Protein AF-A0A1W9RMW3-F1 (afdb_monomer_lite)

Sequence (127 aa):
MRRLWAAAILAIFALFILIFSAKQKPTPFFDQQIRAAELMTKCIDALRQAEFDSAALIFDPNRTNLVGREYSPITTTLGDLIAKRTATNPDFAALLVRWFHELNLSPGDVIAVGSSGSFPSLTLATL

Structure (mmCIF, N/CA/C/O backbone):
data_AF-A0A1W9RMW3-F1
#
_entry.id   AF-A0A1W9RMW3-F1
#
loop_
_atom_site.group_PDB
_atom_site.id
_atom_site.type_symbol
_atom_site.label_atom_id
_atom_site.label_alt_id
_atom_site.label_comp_id
_atom_site.label_asym_id
_atom_site.label_entity_id
_atom_site.label_seq_id
_atom_site.pdbx_PDB_ins_code
_atom_site.Cartn_x
_atom_site.Cartn_y
_atom_site.Cartn_z
_atom_site.occupancy
_atom_site.B_iso_or_equiv
_atom_site.auth_seq_id
_atom_site.auth_comp_id
_atom_site.auth_asym_id
_atom_site.auth_atom_id
_atom_site.pdbx_PDB_model_num
ATOM 1 N N . MET A 1 1 ? 23.889 37.757 23.978 1.00 72.19 1 MET A N 1
ATOM 2 C CA . MET A 1 1 ? 24.105 36.296 24.099 1.00 72.19 1 MET A CA 1
ATOM 3 C C . MET A 1 1 ? 23.081 35.600 25.005 1.00 72.19 1 MET A C 1
ATOM 5 O O . MET A 1 1 ? 22.325 34.795 24.491 1.00 72.19 1 MET A O 1
ATOM 9 N N . ARG A 1 2 ? 22.944 35.942 26.299 1.00 84.44 2 ARG A N 1
ATOM 10 C CA . ARG A 1 2 ? 21.983 35.291 27.234 1.00 84.44 2 ARG A CA 1
ATOM 11 C C . ARG A 1 2 ? 20.511 35.273 26.774 1.00 84.44 2 ARG A C 1
ATOM 13 O O . ARG A 1 2 ? 19.830 34.274 26.952 1.00 84.44 2 ARG A O 1
ATOM 20 N N . ARG A 1 3 ? 20.035 36.352 26.137 1.00 88.62 3 ARG A N 1
ATOM 21 C CA . ARG A 1 3 ? 18.667 36.435 25.581 1.00 88.62 3 ARG A CA 1
ATOM 22 C C . ARG A 1 3 ? 18.440 35.503 24.380 1.00 88.62 3 ARG A C 1
ATOM 24 O O . ARG A 1 3 ? 17.344 34.986 24.228 1.00 88.62 3 ARG A O 1
ATOM 31 N N . LEU A 1 4 ? 19.478 35.259 23.572 1.00 90.25 4 LEU A N 1
ATOM 32 C CA . LEU A 1 4 ? 19.406 34.347 22.422 1.00 90.25 4 LEU A CA 1
ATOM 33 C C . LEU A 1 4 ? 19.325 32.887 22.886 1.00 90.25 4 LEU A C 1
ATOM 35 O O . LEU A 1 4 ? 18.511 32.130 22.375 1.00 90.25 4 LEU A O 1
ATOM 39 N N . TRP A 1 5 ? 20.094 32.521 23.917 1.00 94.25 5 TRP A N 1
ATOM 40 C CA . TRP A 1 5 ? 20.017 31.195 24.540 1.00 94.25 5 TRP A CA 1
ATOM 41 C C . TRP A 1 5 ? 18.656 30.925 25.185 1.00 94.25 5 TRP A C 1
ATOM 43 O O . TRP A 1 5 ? 18.091 29.854 24.992 1.00 94.25 5 TRP A O 1
ATOM 53 N N . ALA A 1 6 ? 18.093 31.908 25.894 1.00 94.06 6 ALA A N 1
ATOM 54 C CA . ALA A 1 6 ? 16.757 31.782 26.472 1.00 94.06 6 ALA A CA 1
ATOM 55 C C . ALA A 1 6 ? 15.675 31.575 25.395 1.00 94.06 6 ALA A C 1
ATOM 57 O O . ALA A 1 6 ? 14.811 30.717 25.556 1.00 94.06 6 ALA A O 1
ATOM 58 N N . ALA A 1 7 ? 15.753 32.309 24.278 1.00 94.19 7 ALA A N 1
ATOM 59 C CA . ALA A 1 7 ? 14.831 32.143 23.156 1.00 94.19 7 ALA A CA 1
ATOM 60 C C . ALA A 1 7 ? 14.969 30.765 22.484 1.00 94.19 7 ALA A C 1
ATOM 62 O O . ALA A 1 7 ? 13.960 30.130 22.189 1.00 94.19 7 ALA A O 1
ATOM 63 N N . ALA A 1 8 ? 16.198 30.274 22.292 1.00 95.88 8 ALA A N 1
ATOM 64 C CA . ALA A 1 8 ? 16.445 28.951 21.720 1.00 95.88 8 ALA A CA 1
ATOM 65 C C . ALA A 1 8 ? 15.896 27.824 22.612 1.00 95.88 8 ALA A C 1
ATOM 67 O O . ALA A 1 8 ? 15.224 26.922 22.118 1.00 95.88 8 ALA A O 1
ATOM 68 N N . ILE A 1 9 ? 16.118 27.900 23.928 1.00 96.56 9 ILE A N 1
ATOM 69 C CA . ILE A 1 9 ? 15.589 26.921 24.890 1.00 96.56 9 ILE A CA 1
ATOM 70 C C . ILE A 1 9 ? 14.058 26.939 24.889 1.00 96.56 9 ILE A C 1
ATOM 72 O O . ILE A 1 9 ? 13.439 25.880 24.856 1.00 96.56 9 ILE A O 1
ATOM 76 N N . LEU A 1 10 ? 13.444 28.126 24.869 1.00 96.56 10 LEU A N 1
ATOM 77 C CA . LEU A 1 10 ? 11.990 28.258 24.805 1.00 96.56 10 LEU A CA 1
ATOM 78 C C . LEU A 1 10 ? 11.420 27.662 23.509 1.00 96.56 10 LEU A C 1
ATOM 80 O O . LEU A 1 10 ? 10.410 26.968 23.559 1.00 96.56 10 LEU A O 1
ATOM 84 N N . ALA A 1 11 ? 12.075 27.888 22.368 1.00 95.69 11 ALA A N 1
ATOM 85 C CA . ALA A 1 11 ? 11.658 27.330 21.083 1.00 95.69 11 ALA A CA 1
ATOM 86 C C . ALA A 1 11 ? 11.768 25.798 21.055 1.00 95.69 11 ALA A C 1
ATOM 88 O O . ALA A 1 11 ? 10.837 25.127 20.615 1.00 95.69 11 ALA A O 1
ATOM 89 N N . ILE A 1 12 ? 12.863 25.236 21.577 1.00 96.44 12 ILE A N 1
ATOM 90 C CA . ILE A 1 12 ? 13.043 23.782 21.703 1.00 96.44 12 ILE A CA 1
ATOM 91 C C . ILE A 1 12 ? 11.985 23.195 22.638 1.00 96.44 12 ILE A C 1
ATOM 93 O O . ILE A 1 12 ? 11.391 22.168 22.323 1.00 96.44 12 ILE A O 1
ATOM 97 N N . PHE A 1 13 ? 11.712 23.852 23.764 1.00 95.94 13 PHE A N 1
ATOM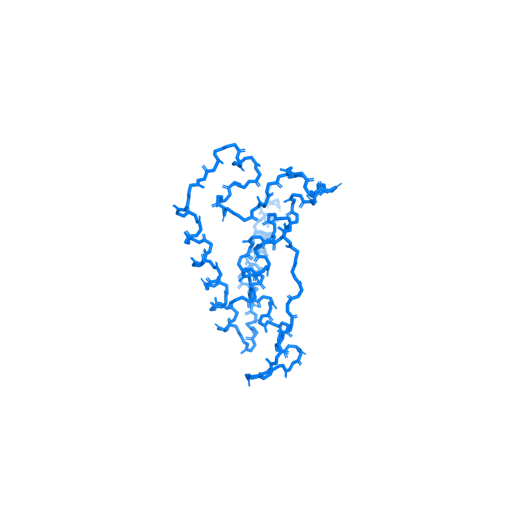 98 C CA . PHE A 1 13 ? 10.707 23.401 24.720 1.00 95.94 13 PHE A CA 1
ATOM 99 C C . PHE A 1 13 ? 9.288 23.463 24.136 1.00 95.94 13 PHE A C 1
ATOM 101 O O . PHE A 1 13 ? 8.519 22.519 24.285 1.00 95.94 13 PHE A O 1
ATOM 108 N N . ALA A 1 14 ? 8.951 24.525 23.401 1.00 94.38 14 ALA A N 1
ATOM 109 C CA . ALA A 1 14 ? 7.678 24.633 22.693 1.00 94.38 14 ALA A CA 1
ATOM 110 C C . ALA A 1 14 ? 7.532 23.553 21.609 1.00 94.38 14 ALA A C 1
ATOM 112 O O . ALA A 1 14 ? 6.483 22.917 21.514 1.00 94.38 14 ALA A O 1
ATOM 113 N N . LEU A 1 15 ? 8.592 23.299 20.833 1.00 94.44 15 LEU A N 1
ATOM 114 C CA . LEU A 1 15 ? 8.620 22.225 19.841 1.00 94.44 15 LEU A CA 1
ATOM 115 C C . LEU A 1 15 ? 8.450 20.852 20.502 1.00 94.44 15 LEU A C 1
ATOM 117 O O . LEU A 1 15 ? 7.680 20.028 20.017 1.00 94.44 15 LEU A O 1
ATOM 121 N N . PHE A 1 16 ? 9.114 20.626 21.635 1.00 94.50 16 PHE A N 1
ATOM 122 C CA . PHE A 1 16 ? 8.975 19.407 22.422 1.00 94.50 16 PHE A CA 1
ATOM 123 C C . PHE A 1 16 ? 7.522 19.203 22.868 1.00 94.50 16 PHE A C 1
ATOM 125 O O . PHE A 1 16 ? 6.940 18.154 22.604 1.00 94.50 16 PHE A O 1
ATOM 132 N N . ILE A 1 17 ? 6.887 20.218 23.460 1.00 93.88 17 ILE A N 1
ATOM 133 C CA . ILE A 1 17 ? 5.476 20.129 23.866 1.00 93.88 17 ILE A CA 1
ATOM 134 C C . ILE A 1 17 ? 4.579 19.828 22.664 1.00 93.88 17 ILE A C 1
ATOM 136 O O . ILE A 1 17 ? 3.708 18.970 22.776 1.00 93.88 17 ILE A O 1
ATOM 140 N N . LEU A 1 18 ? 4.791 20.487 21.522 1.00 89.88 18 LEU A N 1
ATOM 141 C CA . LEU A 1 18 ? 3.995 20.265 20.312 1.00 89.88 18 LEU A CA 1
ATOM 142 C C . LEU A 1 18 ? 4.103 18.824 19.802 1.00 89.88 18 LEU A C 1
ATOM 144 O O . LEU A 1 18 ? 3.080 18.206 19.515 1.00 89.88 18 LEU A O 1
ATOM 148 N N . ILE A 1 19 ? 5.318 18.277 19.730 1.00 87.25 19 ILE A N 1
ATOM 149 C CA . ILE A 1 19 ? 5.556 16.914 19.237 1.00 87.25 19 ILE A CA 1
ATOM 150 C C . ILE A 1 19 ? 4.938 15.877 20.182 1.00 87.25 19 ILE A C 1
ATOM 152 O O . ILE A 1 19 ? 4.272 14.951 19.725 1.00 87.25 19 ILE A O 1
ATOM 156 N N . PHE A 1 20 ? 5.114 16.036 21.496 1.00 85.62 20 PHE A N 1
ATOM 157 C CA . PHE A 1 20 ? 4.658 15.047 22.479 1.00 85.62 20 PHE A CA 1
ATOM 158 C C . PHE A 1 20 ? 3.187 15.205 22.896 1.00 85.62 20 PHE A C 1
ATOM 160 O O . PHE A 1 20 ? 2.596 14.259 23.413 1.00 85.62 20 PHE A O 1
ATOM 167 N N . SER A 1 21 ? 2.570 16.368 22.665 1.00 84.69 21 SER A N 1
ATOM 168 C CA . SER A 1 21 ? 1.141 16.586 22.956 1.00 84.69 21 SER A CA 1
ATOM 169 C C . SER A 1 21 ? 0.225 16.195 21.800 1.00 84.69 21 SER A C 1
ATOM 171 O O . SER A 1 21 ? -0.992 16.130 21.988 1.00 84.69 21 SER A O 1
ATOM 173 N N . ALA A 1 22 ? 0.775 15.933 20.612 1.00 77.25 22 ALA A N 1
ATOM 174 C CA . ALA A 1 22 ? 0.008 15.478 19.464 1.00 77.25 22 ALA A CA 1
ATOM 175 C C . ALA A 1 22 ? -0.591 14.087 19.741 1.00 77.25 22 ALA A C 1
ATOM 177 O O . ALA A 1 22 ? 0.064 13.057 19.599 1.00 77.25 22 ALA A O 1
ATOM 178 N N . LYS A 1 23 ? -1.864 14.050 20.146 1.00 75.94 23 LYS A N 1
ATOM 179 C CA . LYS A 1 23 ? -2.620 12.803 20.286 1.00 75.94 23 LYS A CA 1
ATOM 180 C C . LYS A 1 23 ? -3.242 12.439 18.946 1.00 75.94 23 LYS A C 1
ATOM 182 O O . LYS A 1 23 ? -4.148 13.124 18.478 1.00 75.94 23 LYS A O 1
ATOM 187 N N . GLN A 1 24 ? -2.789 11.341 18.352 1.00 75.50 24 GLN A N 1
ATOM 188 C CA . GLN A 1 24 ? -3.501 10.739 17.231 1.00 75.50 24 GLN A CA 1
ATOM 189 C C . GLN A 1 24 ? -4.735 10.016 17.768 1.00 75.50 24 GLN A C 1
ATOM 191 O O . GLN A 1 24 ? -4.637 9.202 18.687 1.00 75.50 24 GLN A O 1
ATOM 196 N N . LYS A 1 25 ? -5.909 10.343 17.224 1.00 82.19 25 LYS A N 1
ATOM 197 C CA . LYS A 1 25 ? -7.146 9.643 17.558 1.00 82.19 25 LYS A CA 1
ATOM 198 C C . LYS A 1 25 ? -7.364 8.558 16.500 1.00 82.19 25 LYS A C 1
ATOM 200 O O . LYS A 1 25 ? -7.572 8.922 15.342 1.00 82.19 25 LYS A O 1
ATOM 205 N N . PRO A 1 26 ? -7.283 7.265 16.855 1.00 86.69 26 PRO A N 1
ATOM 206 C CA . PRO A 1 26 ? -7.534 6.200 15.897 1.00 86.69 26 PRO A CA 1
ATOM 207 C C . PRO A 1 26 ? -8.967 6.294 15.368 1.00 86.69 26 PRO A C 1
ATOM 209 O O . PRO A 1 26 ? -9.878 6.775 16.053 1.00 86.69 26 PRO A O 1
ATOM 212 N N . THR A 1 27 ? -9.162 5.844 14.133 1.00 91.00 27 THR A N 1
ATOM 213 C CA . THR A 1 27 ? -10.501 5.659 13.573 1.00 91.00 27 THR A CA 1
ATOM 214 C C . THR A 1 27 ? -11.206 4.506 14.305 1.00 91.00 27 THR A C 1
ATOM 216 O O . THR A 1 27 ? -10.540 3.638 14.877 1.00 91.00 27 THR A O 1
ATOM 219 N N . PRO A 1 28 ? -12.548 4.431 14.273 1.00 93.50 28 PRO A N 1
ATOM 220 C CA . PRO A 1 28 ? -13.280 3.291 14.837 1.00 93.50 28 PRO A CA 1
ATOM 221 C C . PRO A 1 28 ? -12.905 1.932 14.218 1.00 93.50 28 PRO A C 1
ATOM 223 O O . PRO A 1 28 ? -13.150 0.892 14.817 1.00 93.50 28 PRO A O 1
ATOM 226 N N . PHE A 1 29 ? -12.310 1.944 13.025 1.00 93.69 29 PHE A N 1
ATOM 227 C CA . PHE A 1 29 ? -11.945 0.775 12.223 1.00 93.69 29 PHE A CA 1
ATOM 228 C C . PHE A 1 29 ? -10.422 0.641 12.044 1.00 93.69 29 PHE A C 1
ATOM 230 O O . PHE A 1 29 ? -9.955 -0.006 11.107 1.00 93.69 29 PHE A O 1
ATOM 237 N N . PHE A 1 30 ? -9.637 1.227 12.953 1.00 95.56 30 PHE A N 1
ATOM 238 C CA . PHE A 1 30 ? -8.174 1.264 12.887 1.00 95.56 30 PHE A CA 1
ATOM 239 C C . PHE A 1 30 ? -7.545 -0.124 12.697 1.00 95.56 30 PHE A C 1
ATOM 241 O O . PHE A 1 30 ? -6.744 -0.317 11.787 1.00 95.56 30 PHE A O 1
ATOM 248 N N . ASP A 1 31 ? -7.975 -1.126 13.466 1.00 96.44 31 ASP A N 1
ATOM 249 C CA . ASP A 1 31 ? -7.429 -2.486 13.359 1.00 96.44 31 ASP A CA 1
ATOM 250 C C . ASP A 1 31 ? -7.698 -3.128 11.989 1.00 96.44 31 ASP A C 1
ATOM 252 O O . ASP A 1 31 ? -6.931 -3.963 11.514 1.00 96.44 31 ASP A O 1
ATOM 256 N N . GLN A 1 32 ? -8.806 -2.775 11.331 1.00 96.75 32 GLN A N 1
ATOM 257 C CA . GLN A 1 32 ? -9.083 -3.240 9.969 1.00 96.75 32 GLN A CA 1
ATOM 258 C C . GLN A 1 32 ? -8.174 -2.542 8.954 1.00 96.75 32 GLN A C 1
ATOM 260 O O . GLN A 1 32 ? -7.670 -3.202 8.052 1.00 96.75 32 GLN A O 1
ATOM 265 N N . GLN A 1 33 ? -7.907 -1.247 9.137 1.00 97.50 33 GLN A N 1
ATOM 266 C CA . GLN A 1 33 ? -6.979 -0.496 8.289 1.00 97.50 33 GLN A CA 1
ATOM 267 C C . GLN A 1 33 ? -5.562 -1.058 8.369 1.00 97.50 33 GLN A C 1
ATOM 269 O O . GLN A 1 33 ? -4.953 -1.312 7.333 1.00 97.50 33 GLN A O 1
ATOM 274 N N . ILE A 1 34 ? -5.068 -1.308 9.585 1.00 97.81 34 ILE A N 1
ATOM 275 C CA . ILE A 1 34 ? -3.745 -1.904 9.794 1.00 97.81 34 ILE A CA 1
ATOM 276 C C . ILE A 1 34 ? -3.670 -3.280 9.133 1.00 97.81 34 ILE A C 1
ATOM 278 O O . ILE A 1 34 ? -2.759 -3.525 8.351 1.00 97.81 34 ILE A O 1
ATOM 282 N N . ARG A 1 35 ? -4.665 -4.149 9.351 1.00 97.94 35 ARG A N 1
ATOM 283 C CA . ARG A 1 35 ? -4.689 -5.479 8.722 1.00 97.94 35 ARG A CA 1
ATOM 284 C C . ARG A 1 35 ? -4.707 -5.420 7.194 1.00 97.94 35 ARG A C 1
ATOM 286 O O . ARG A 1 35 ? -4.026 -6.224 6.563 1.00 97.94 35 ARG A O 1
ATOM 293 N N . ALA A 1 36 ? -5.449 -4.486 6.602 1.00 98.12 36 ALA A N 1
ATOM 294 C CA . ALA A 1 36 ? -5.489 -4.309 5.151 1.00 98.12 36 ALA A CA 1
ATOM 295 C C . ALA A 1 36 ? -4.130 -3.844 4.597 1.00 98.12 36 ALA A C 1
ATOM 297 O O . ALA A 1 36 ? -3.616 -4.426 3.643 1.00 98.12 36 ALA A O 1
ATOM 298 N N . ALA A 1 37 ? -3.497 -2.855 5.236 1.00 98.38 37 ALA A N 1
ATOM 299 C CA . ALA A 1 37 ? -2.161 -2.397 4.853 1.00 98.38 37 ALA A CA 1
ATOM 300 C C . ALA A 1 37 ? -1.098 -3.497 5.031 1.00 98.38 37 ALA A C 1
ATOM 302 O O . ALA A 1 37 ? -0.245 -3.693 4.164 1.00 98.38 37 ALA A O 1
ATOM 303 N N . GLU A 1 38 ? -1.158 -4.270 6.115 1.00 98.38 38 GLU A N 1
ATOM 304 C CA . GLU A 1 38 ? -0.273 -5.418 6.336 1.00 98.38 38 GLU A CA 1
ATOM 305 C C . GLU A 1 38 ? -0.470 -6.511 5.280 1.00 98.38 38 GLU A C 1
ATOM 307 O O . GLU A 1 38 ? 0.507 -7.108 4.826 1.00 98.38 38 GLU A O 1
ATOM 312 N N . LEU A 1 39 ? -1.712 -6.780 4.866 1.00 98.50 39 LEU A N 1
ATOM 313 C CA . LEU A 1 39 ? -2.005 -7.751 3.813 1.00 98.50 39 LEU A CA 1
ATOM 314 C C . LEU A 1 39 ? -1.412 -7.309 2.472 1.00 98.50 39 LEU A C 1
ATOM 316 O O . LEU A 1 39 ? -0.701 -8.086 1.832 1.00 98.50 39 LEU A O 1
ATOM 320 N N . MET A 1 40 ? -1.629 -6.052 2.080 1.00 98.19 40 MET A N 1
ATOM 321 C CA . MET A 1 40 ? -1.034 -5.499 0.864 1.00 98.19 40 MET A CA 1
ATOM 322 C C . MET A 1 40 ? 0.499 -5.507 0.941 1.00 98.19 40 MET A C 1
ATOM 324 O O . MET A 1 40 ? 1.153 -5.873 -0.033 1.00 98.19 40 MET A O 1
ATOM 328 N N . THR A 1 41 ? 1.082 -5.195 2.103 1.00 98.12 41 THR A N 1
ATOM 329 C CA . THR A 1 41 ? 2.535 -5.280 2.334 1.00 98.12 41 THR A CA 1
ATOM 330 C C . THR A 1 41 ? 3.054 -6.692 2.086 1.00 98.12 41 THR A C 1
ATOM 332 O O . THR A 1 41 ? 4.007 -6.864 1.332 1.00 98.12 41 THR A O 1
ATOM 335 N N . LYS A 1 42 ? 2.392 -7.718 2.636 1.00 97.75 42 LYS A N 1
ATOM 336 C CA . LYS A 1 42 ? 2.758 -9.127 2.410 1.00 97.75 42 LYS A CA 1
ATOM 337 C C . LYS A 1 42 ? 2.681 -9.511 0.933 1.00 97.75 42 LYS A C 1
ATOM 339 O O . LYS A 1 42 ? 3.547 -10.233 0.446 1.00 97.75 42 LYS A O 1
ATOM 344 N N . CYS A 1 43 ? 1.670 -9.023 0.217 1.00 97.12 43 CYS A N 1
ATOM 345 C CA . CYS A 1 43 ? 1.543 -9.258 -1.219 1.00 97.12 43 CYS A CA 1
ATOM 346 C C . CYS A 1 43 ? 2.686 -8.594 -1.998 1.00 97.12 43 CYS A C 1
ATOM 348 O O . CYS A 1 43 ? 3.284 -9.227 -2.866 1.00 97.12 43 CYS A O 1
ATOM 350 N N . ILE A 1 44 ? 3.038 -7.351 -1.658 1.00 96.56 44 ILE A N 1
ATOM 351 C CA . ILE A 1 44 ? 4.191 -6.656 -2.242 1.00 96.56 44 ILE 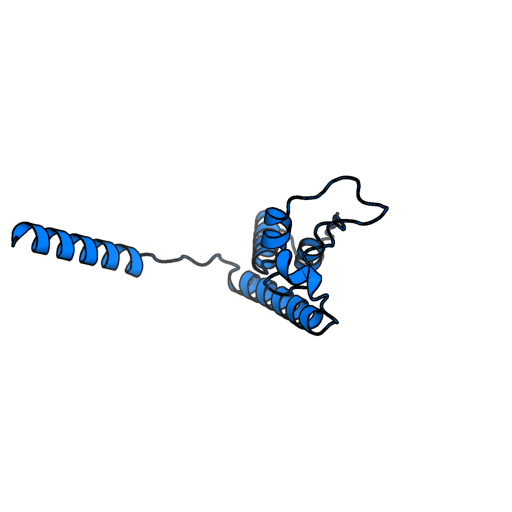A CA 1
ATOM 352 C C . ILE A 1 44 ? 5.473 -7.436 -1.952 1.00 96.56 44 ILE A C 1
ATOM 354 O O . ILE A 1 44 ? 6.236 -7.696 -2.875 1.00 96.56 44 ILE A O 1
ATOM 358 N N . ASP A 1 45 ? 5.698 -7.867 -0.711 1.00 96.06 45 ASP A N 1
ATOM 359 C CA . ASP A 1 45 ? 6.884 -8.636 -0.323 1.00 96.06 45 ASP A CA 1
ATOM 360 C C . ASP A 1 45 ? 7.001 -9.966 -1.073 1.00 96.06 45 ASP A C 1
ATOM 362 O O . ASP A 1 45 ? 8.108 -10.369 -1.429 1.00 96.06 45 ASP A O 1
ATOM 366 N N . ALA A 1 46 ? 5.882 -10.626 -1.376 1.00 95.38 46 ALA A N 1
ATOM 367 C CA . ALA A 1 46 ? 5.878 -11.799 -2.244 1.00 95.38 46 ALA A CA 1
ATOM 368 C C . ALA A 1 46 ? 6.315 -11.445 -3.677 1.00 95.38 46 ALA A C 1
ATOM 370 O O . ALA A 1 46 ? 7.127 -12.155 -4.268 1.00 95.38 46 ALA A O 1
ATOM 371 N N . LEU A 1 47 ? 5.852 -10.314 -4.221 1.00 93.06 47 LEU A N 1
ATOM 372 C CA . LEU A 1 47 ? 6.265 -9.831 -5.544 1.00 93.06 47 LEU A CA 1
ATOM 373 C C . LEU A 1 47 ? 7.740 -9.418 -5.589 1.00 93.06 47 LEU A C 1
ATOM 375 O O . LEU A 1 47 ? 8.378 -9.570 -6.630 1.00 93.06 47 LEU A O 1
ATOM 379 N N . ARG A 1 48 ? 8.315 -8.945 -4.477 1.00 91.25 48 ARG A N 1
ATOM 380 C CA . ARG A 1 48 ? 9.750 -8.616 -4.386 1.00 91.25 48 ARG A CA 1
ATOM 381 C C . ARG A 1 48 ? 10.665 -9.823 -4.586 1.00 91.25 48 ARG A C 1
ATOM 383 O O . ARG A 1 48 ? 11.835 -9.639 -4.905 1.00 91.25 48 ARG A O 1
ATOM 390 N N . GLN A 1 49 ? 10.160 -11.035 -4.358 1.00 90.31 49 GLN A N 1
ATOM 391 C CA . GLN A 1 49 ? 10.929 -12.270 -4.535 1.00 90.31 49 GLN A CA 1
ATOM 392 C C . GLN A 1 49 ? 11.052 -12.677 -6.009 1.00 90.31 49 GLN A C 1
ATOM 394 O O . GLN A 1 49 ? 11.894 -13.510 -6.338 1.00 90.31 49 GLN A O 1
ATOM 399 N N . ALA A 1 50 ? 10.226 -12.104 -6.890 1.00 89.56 50 ALA A N 1
ATOM 400 C CA . ALA A 1 50 ? 10.343 -12.300 -8.328 1.00 89.56 50 ALA A CA 1
ATOM 401 C C . ALA A 1 50 ? 11.591 -11.599 -8.889 1.00 89.56 50 ALA A C 1
ATOM 403 O O . ALA A 1 50 ? 12.157 -10.697 -8.267 1.00 89.56 50 ALA A O 1
ATOM 404 N N . GLU A 1 51 ? 12.007 -12.004 -10.090 1.00 88.19 51 GLU A N 1
ATOM 405 C CA . GLU A 1 51 ? 13.128 -11.373 -10.787 1.00 88.19 51 GLU A CA 1
ATOM 406 C C . GLU A 1 51 ? 12.899 -9.860 -10.926 1.00 88.19 51 GLU A C 1
ATOM 408 O O . GLU A 1 51 ? 11.860 -9.411 -11.414 1.00 88.19 51 GLU A O 1
ATOM 413 N N . PHE A 1 52 ? 13.878 -9.077 -10.471 1.00 88.94 52 PHE A N 1
ATOM 414 C CA . PHE A 1 52 ? 13.842 -7.622 -10.521 1.00 88.94 52 PHE A CA 1
ATOM 415 C C . PHE A 1 52 ? 14.782 -7.125 -11.616 1.00 88.94 52 PHE A C 1
ATOM 417 O O . PHE A 1 52 ? 15.991 -7.363 -11.565 1.00 88.94 52 PHE A O 1
ATOM 424 N N . ASP A 1 53 ? 14.234 -6.391 -12.581 1.00 86.75 53 ASP A N 1
ATOM 425 C CA . ASP A 1 53 ? 15.027 -5.720 -13.605 1.00 86.75 53 ASP A CA 1
ATOM 426 C C . ASP A 1 53 ? 15.858 -4.603 -12.959 1.00 86.75 53 ASP A C 1
ATOM 428 O O . ASP A 1 53 ? 15.325 -3.604 -12.476 1.00 86.75 53 ASP A O 1
ATOM 432 N N . SER A 1 54 ? 17.182 -4.755 -12.947 1.00 86.25 54 SER A N 1
ATOM 433 C CA . SER A 1 54 ? 18.082 -3.773 -12.339 1.00 86.25 54 SER A CA 1
ATOM 434 C C . SER A 1 54 ? 17.992 -2.396 -13.004 1.00 86.25 54 SER A C 1
ATOM 436 O O . SER A 1 54 ? 18.195 -1.387 -12.323 1.00 86.25 54 SER A O 1
ATOM 438 N N . ALA A 1 55 ? 17.607 -2.323 -14.284 1.00 85.50 55 ALA A N 1
ATOM 439 C CA . ALA A 1 55 ? 17.352 -1.061 -14.974 1.00 85.50 55 ALA A CA 1
ATOM 440 C C . ALA A 1 55 ? 16.113 -0.337 -14.418 1.00 85.50 55 ALA A C 1
ATOM 442 O O . ALA A 1 55 ? 16.037 0.892 -14.467 1.00 85.50 55 ALA A O 1
ATOM 443 N N . ALA A 1 56 ? 15.171 -1.072 -13.817 1.00 85.25 56 ALA A N 1
ATOM 444 C CA . ALA A 1 56 ? 13.976 -0.506 -13.206 1.00 85.25 56 ALA A CA 1
ATOM 445 C C . ALA A 1 56 ? 14.251 0.204 -11.871 1.00 85.25 56 ALA A C 1
ATOM 447 O O . ALA A 1 56 ? 13.386 0.938 -11.401 1.00 85.25 56 ALA A O 1
ATOM 448 N N . LEU A 1 57 ? 15.440 0.065 -11.270 1.00 88.38 57 LEU A N 1
ATOM 449 C CA . LEU A 1 57 ? 15.770 0.669 -9.970 1.00 88.38 57 LEU A CA 1
ATOM 450 C C . LEU A 1 57 ? 15.643 2.203 -9.966 1.00 88.38 57 LEU A C 1
ATOM 452 O O . LEU A 1 57 ? 15.303 2.795 -8.943 1.00 88.38 57 LEU A O 1
ATOM 456 N N . ILE A 1 58 ? 15.878 2.844 -11.116 1.00 88.06 58 ILE A N 1
ATOM 457 C CA . ILE A 1 58 ? 15.720 4.297 -11.287 1.00 88.06 58 ILE A CA 1
ATOM 458 C C . ILE A 1 58 ? 14.258 4.710 -11.104 1.00 88.06 58 ILE A C 1
ATOM 460 O O . ILE A 1 58 ? 14.000 5.807 -10.611 1.00 88.06 58 ILE A O 1
ATOM 464 N N . PHE A 1 59 ? 13.311 3.837 -11.457 1.00 87.00 59 PHE A N 1
ATOM 465 C CA . PHE A 1 59 ? 11.867 4.073 -11.421 1.00 87.00 59 PHE A CA 1
ATOM 466 C C . PHE A 1 59 ? 11.217 3.481 -10.165 1.00 87.00 59 PHE A C 1
ATOM 468 O O . PHE A 1 59 ? 10.357 4.130 -9.574 1.00 87.00 59 PHE A O 1
ATOM 475 N N . ASP A 1 60 ? 11.696 2.338 -9.685 1.00 91.25 60 ASP A N 1
ATOM 476 C CA . ASP A 1 60 ? 11.220 1.624 -8.500 1.00 91.25 60 ASP A CA 1
ATOM 477 C C . ASP A 1 60 ? 12.355 1.406 -7.479 1.00 91.25 60 ASP A C 1
ATOM 479 O O . ASP A 1 60 ? 12.882 0.297 -7.338 1.00 91.25 60 ASP A O 1
ATOM 483 N N . PRO A 1 61 ? 12.757 2.453 -6.737 1.00 91.25 61 PRO A N 1
ATOM 484 C CA . PRO A 1 61 ? 13.834 2.340 -5.753 1.00 91.25 61 PRO A CA 1
ATOM 485 C C . PRO A 1 61 ? 13.489 1.384 -4.600 1.00 91.25 61 PRO A C 1
ATOM 487 O O . PRO A 1 61 ? 14.384 0.825 -3.970 1.00 91.25 61 PRO A O 1
ATOM 490 N N . ASN A 1 62 ? 12.195 1.162 -4.346 1.00 92.62 62 ASN A N 1
ATOM 491 C CA . ASN A 1 62 ? 11.687 0.287 -3.289 1.00 92.62 62 ASN A CA 1
ATOM 492 C C . ASN A 1 62 ? 11.502 -1.169 -3.752 1.00 92.62 62 ASN A C 1
ATOM 494 O O . ASN A 1 62 ? 10.991 -1.992 -2.980 1.00 92.62 62 ASN A O 1
ATOM 498 N N . ARG A 1 63 ? 11.895 -1.470 -5.000 1.00 93.44 63 ARG A N 1
ATOM 499 C CA . ARG A 1 63 ? 11.834 -2.786 -5.648 1.00 93.44 63 ARG A CA 1
ATOM 500 C C . ARG A 1 63 ? 10.483 -3.469 -5.483 1.00 93.44 63 ARG A C 1
ATOM 502 O O . ARG A 1 63 ? 10.420 -4.655 -5.195 1.00 93.44 63 ARG A O 1
ATOM 509 N N . THR A 1 64 ? 9.403 -2.706 -5.583 1.00 93.62 64 THR A N 1
ATOM 510 C CA . THR A 1 64 ? 8.037 -3.204 -5.379 1.00 93.62 64 THR A CA 1
ATOM 511 C C . THR A 1 64 ? 7.561 -4.128 -6.495 1.00 93.62 64 THR A C 1
ATOM 513 O O . THR A 1 64 ? 6.609 -4.869 -6.278 1.00 93.62 64 THR A O 1
ATOM 516 N N . ASN A 1 65 ? 8.189 -4.072 -7.678 1.00 92.06 65 ASN A N 1
ATOM 517 C CA . ASN A 1 65 ? 7.726 -4.720 -8.911 1.00 92.06 65 ASN A CA 1
ATOM 518 C C . ASN A 1 65 ? 6.336 -4.237 -9.375 1.00 92.06 65 ASN A C 1
ATOM 520 O O . ASN A 1 65 ? 5.694 -4.875 -10.207 1.00 92.06 65 ASN A O 1
ATOM 524 N N . LEU A 1 66 ? 5.874 -3.089 -8.867 1.00 92.12 66 LEU A N 1
ATOM 525 C CA . LEU A 1 66 ? 4.541 -2.541 -9.135 1.00 92.12 66 LEU A CA 1
ATOM 526 C C . LEU A 1 66 ? 4.564 -1.163 -9.806 1.00 92.12 66 LEU A C 1
ATOM 528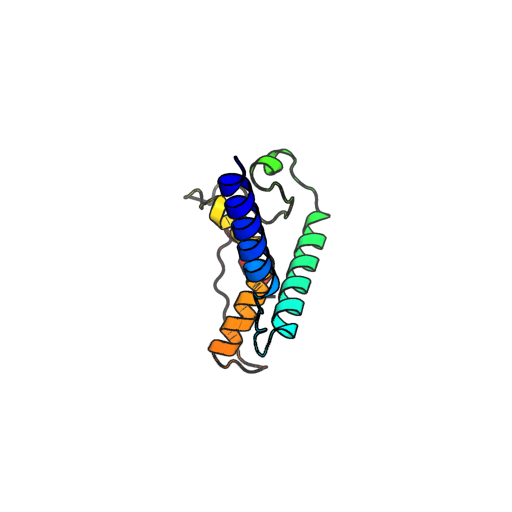 O O . LEU A 1 66 ? 3.529 -0.701 -10.291 1.00 92.12 66 LEU A O 1
ATOM 532 N N . VAL A 1 67 ? 5.727 -0.510 -9.892 1.00 88.25 67 VAL A N 1
ATOM 533 C CA . VAL A 1 67 ? 5.893 0.698 -10.710 1.00 88.25 67 VAL A CA 1
ATOM 534 C C . VAL A 1 67 ? 5.995 0.252 -12.173 1.00 88.25 67 VAL A C 1
ATOM 536 O O . VAL A 1 67 ? 7.072 -0.075 -12.666 1.00 88.25 67 VAL A O 1
ATOM 539 N N . GLY A 1 68 ? 4.846 0.147 -12.849 1.00 66.81 68 GLY A N 1
ATOM 540 C CA . GLY A 1 68 ? 4.743 -0.402 -14.208 1.00 66.81 68 GLY A CA 1
ATOM 541 C C . GLY A 1 68 ? 5.700 0.252 -15.218 1.00 66.81 68 GLY A C 1
ATOM 542 O O . GLY A 1 68 ? 5.957 1.457 -15.142 1.00 66.81 68 GLY A O 1
ATOM 543 N N . ARG A 1 69 ? 6.201 -0.548 -16.176 1.00 64.12 69 ARG A N 1
ATOM 544 C CA . ARG A 1 69 ? 7.195 -0.135 -17.190 1.00 64.12 69 ARG A CA 1
ATOM 545 C C . ARG A 1 69 ? 6.756 1.119 -17.958 1.00 64.12 69 ARG A C 1
ATOM 547 O O . ARG A 1 69 ? 5.578 1.291 -18.264 1.00 64.12 69 ARG A O 1
ATOM 554 N N . GLU A 1 70 ? 7.719 1.980 -18.289 1.00 56.91 70 GLU A N 1
ATOM 555 C CA . GLU A 1 70 ? 7.468 3.266 -18.960 1.00 56.91 70 GLU A CA 1
ATOM 556 C C . GLU A 1 70 ? 7.001 3.124 -20.415 1.00 56.91 70 GLU A C 1
ATOM 558 O O . GLU A 1 70 ? 6.244 3.965 -20.890 1.00 56.91 70 GLU A O 1
ATOM 563 N N . TYR A 1 71 ? 7.387 2.044 -21.102 1.00 54.69 71 TYR A N 1
ATOM 564 C CA . TYR A 1 71 ? 7.037 1.814 -22.502 1.00 54.69 71 TYR A CA 1
ATOM 565 C C . TYR A 1 71 ? 6.540 0.389 -22.729 1.00 54.69 71 TYR A C 1
ATOM 567 O O . TYR A 1 71 ? 7.249 -0.590 -22.491 1.00 54.69 71 TYR A O 1
ATOM 575 N N . SER A 1 72 ? 5.322 0.281 -23.250 1.00 57.03 72 SER A N 1
ATOM 576 C CA . SER A 1 72 ? 4.819 -0.908 -23.928 1.00 57.03 72 SER A CA 1
ATOM 577 C C . SER A 1 72 ? 4.190 -0.496 -25.267 1.00 57.03 72 SER A C 1
ATOM 579 O O . SER A 1 72 ? 3.733 0.644 -25.389 1.00 57.03 72 SER A O 1
ATOM 581 N N . PRO A 1 73 ? 4.102 -1.396 -26.261 1.00 52.22 73 PRO A N 1
ATOM 582 C CA . PRO A 1 73 ? 3.460 -1.101 -27.546 1.00 52.22 73 PRO A CA 1
ATOM 583 C C . PRO A 1 73 ? 1.987 -0.660 -27.451 1.00 52.22 73 PRO A C 1
ATOM 585 O O . PRO A 1 73 ? 1.444 -0.174 -28.436 1.00 52.22 73 PRO A O 1
ATOM 588 N N . ILE A 1 74 ? 1.335 -0.835 -26.292 1.00 51.84 74 ILE A N 1
ATOM 589 C CA . ILE A 1 74 ? -0.085 -0.519 -26.071 1.00 51.84 74 ILE A CA 1
ATOM 590 C C . ILE A 1 74 ? -0.314 0.733 -25.201 1.00 51.84 74 ILE A C 1
ATOM 592 O O . ILE A 1 74 ? -1.454 1.119 -24.962 1.00 51.84 74 ILE A O 1
ATOM 596 N N . THR A 1 75 ? 0.742 1.398 -24.718 1.00 52.34 75 THR A N 1
ATOM 597 C CA . THR A 1 75 ? 0.627 2.587 -23.850 1.00 52.34 75 THR A CA 1
ATOM 598 C C . THR A 1 75 ? 0.959 3.870 -24.610 1.00 52.34 75 THR A C 1
ATOM 600 O O . THR A 1 75 ? 2.092 4.053 -25.042 1.00 52.34 75 THR A O 1
ATOM 603 N N . THR A 1 76 ? -0.017 4.775 -24.744 1.00 50.41 76 THR A N 1
ATOM 604 C CA . THR A 1 76 ? 0.085 6.059 -25.470 1.00 50.41 76 THR A CA 1
ATOM 605 C C . THR A 1 76 ? 0.461 7.260 -24.595 1.00 50.41 76 THR A C 1
ATOM 607 O O . THR A 1 76 ? 0.713 8.342 -25.122 1.00 50.41 76 THR A O 1
ATOM 610 N N . THR A 1 77 ? 0.512 7.119 -23.266 1.00 56.12 77 THR A N 1
ATOM 611 C CA . THR A 1 77 ? 0.875 8.217 -22.352 1.00 56.12 77 THR A CA 1
ATOM 612 C C . THR A 1 77 ? 1.748 7.703 -21.214 1.00 56.12 77 THR A C 1
ATOM 614 O O . THR A 1 77 ? 1.398 6.734 -20.538 1.00 56.12 77 THR A O 1
ATOM 617 N N . LEU A 1 78 ? 2.880 8.372 -20.988 1.00 63.38 78 LEU A N 1
ATOM 618 C CA . LEU A 1 78 ? 3.720 8.179 -19.809 1.00 63.38 78 LEU A CA 1
ATOM 619 C C . LEU A 1 78 ? 2.923 8.659 -18.588 1.00 63.38 78 LEU A C 1
ATOM 621 O O . LEU A 1 78 ? 2.839 9.856 -18.327 1.00 63.38 78 LEU A O 1
ATOM 625 N N . GLY A 1 79 ? 2.254 7.742 -17.885 1.00 69.00 79 GLY A N 1
ATOM 626 C CA . GLY A 1 79 ? 1.607 8.068 -16.612 1.00 69.00 79 GLY A CA 1
ATOM 627 C C . GLY A 1 79 ? 2.624 8.639 -15.616 1.00 69.00 79 GLY A C 1
ATOM 628 O O . GLY A 1 79 ? 3.793 8.257 -15.649 1.00 69.00 79 GLY A O 1
ATOM 629 N N . ASP A 1 80 ? 2.178 9.528 -14.730 1.00 85.19 80 ASP A N 1
ATOM 630 C CA . ASP A 1 80 ? 3.048 10.236 -13.786 1.00 85.19 80 ASP A CA 1
ATOM 631 C C . ASP A 1 80 ? 3.802 9.264 -12.853 1.00 85.19 80 ASP A C 1
ATOM 633 O O . ASP A 1 80 ? 3.200 8.477 -12.116 1.00 85.19 80 ASP A O 1
ATOM 637 N N . LEU A 1 81 ? 5.139 9.299 -12.899 1.00 86.38 81 LEU A N 1
ATOM 638 C CA . LEU A 1 81 ? 5.993 8.390 -12.130 1.00 86.38 81 LEU A CA 1
ATOM 639 C C . LEU A 1 81 ? 5.838 8.593 -10.618 1.00 86.38 81 LEU A C 1
ATOM 641 O O . LEU A 1 81 ? 5.908 7.623 -9.861 1.00 86.38 81 LEU A O 1
ATOM 645 N N . ILE A 1 82 ? 5.622 9.831 -10.168 1.00 90.50 82 ILE A N 1
ATOM 646 C CA . ILE A 1 82 ? 5.412 10.132 -8.750 1.00 90.50 82 ILE A CA 1
ATOM 647 C C . ILE A 1 82 ? 4.106 9.479 -8.301 1.00 90.50 82 ILE A C 1
ATOM 649 O O . ILE A 1 82 ? 4.114 8.743 -7.320 1.00 90.50 82 ILE A O 1
ATOM 653 N N . ALA A 1 83 ? 3.022 9.639 -9.059 1.00 91.12 83 ALA A N 1
ATOM 654 C CA . ALA A 1 83 ? 1.739 9.010 -8.780 1.00 91.12 83 ALA A CA 1
ATOM 655 C C . ALA A 1 83 ? 1.852 7.480 -8.741 1.00 91.12 83 ALA A C 1
ATOM 657 O O . ALA A 1 83 ? 1.330 6.851 -7.821 1.00 91.12 83 ALA A O 1
ATOM 658 N N . LYS A 1 84 ? 2.575 6.871 -9.690 1.00 90.38 84 LYS A N 1
ATOM 659 C CA . LYS A 1 84 ? 2.817 5.417 -9.707 1.00 90.38 84 LYS A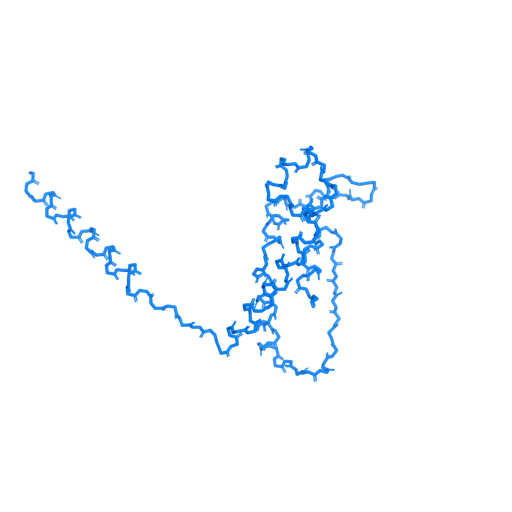 CA 1
ATOM 660 C C . LYS A 1 84 ? 3.561 4.945 -8.459 1.00 90.38 84 LYS A C 1
ATOM 662 O O . LYS A 1 84 ? 3.173 3.943 -7.872 1.00 90.38 84 LYS A O 1
ATOM 667 N N . ARG A 1 85 ? 4.593 5.672 -8.025 1.00 93.12 85 ARG A N 1
ATOM 668 C CA . ARG A 1 85 ? 5.337 5.372 -6.789 1.00 93.12 85 ARG A CA 1
ATOM 669 C C . ARG A 1 85 ? 4.487 5.559 -5.544 1.00 93.12 85 ARG A C 1
ATOM 671 O O . ARG A 1 85 ? 4.534 4.738 -4.640 1.00 93.12 85 ARG A O 1
ATOM 678 N N . THR A 1 86 ? 3.698 6.626 -5.482 1.00 94.94 86 THR A N 1
ATOM 679 C CA . THR A 1 86 ? 2.779 6.856 -4.366 1.00 94.94 86 THR A CA 1
ATOM 680 C C . THR A 1 86 ? 1.773 5.718 -4.263 1.00 94.94 86 THR A C 1
ATOM 682 O O . THR A 1 86 ? 1.530 5.217 -3.169 1.00 94.94 86 THR A O 1
ATOM 685 N N . ALA A 1 87 ? 1.252 5.253 -5.399 1.00 94.81 87 ALA A N 1
ATOM 686 C CA . ALA A 1 87 ? 0.293 4.162 -5.465 1.00 94.81 87 ALA A CA 1
ATOM 687 C C . ALA A 1 87 ? 0.829 2.824 -4.932 1.00 94.81 87 ALA A C 1
ATOM 689 O O . ALA A 1 87 ? 0.023 1.943 -4.640 1.00 94.81 87 ALA A O 1
ATOM 690 N N . THR A 1 88 ? 2.148 2.631 -4.800 1.00 96.00 88 THR A N 1
ATOM 691 C CA . THR A 1 88 ? 2.707 1.410 -4.194 1.00 96.00 88 THR A CA 1
ATOM 692 C C . THR A 1 88 ? 2.678 1.429 -2.665 1.00 96.00 88 THR A C 1
ATOM 694 O O . THR A 1 88 ? 3.126 0.464 -2.054 1.00 96.00 88 THR A O 1
ATOM 697 N N . ASN A 1 89 ? 2.210 2.510 -2.029 1.00 97.50 89 ASN A N 1
ATOM 698 C CA . ASN A 1 89 ? 2.082 2.576 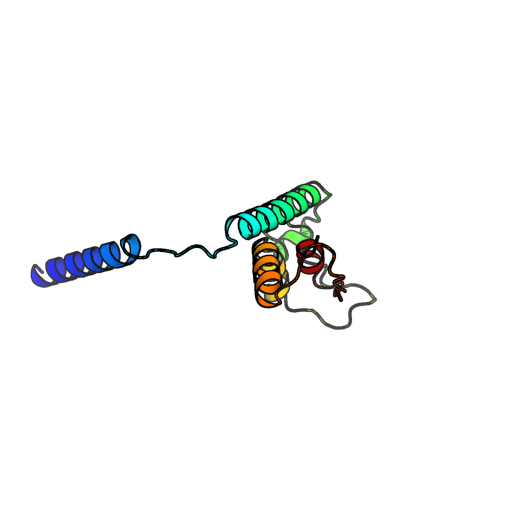-0.576 1.00 97.50 89 ASN A CA 1
ATOM 699 C C . ASN A 1 89 ? 0.941 1.647 -0.090 1.00 97.50 89 ASN A C 1
ATOM 701 O O . ASN A 1 89 ? -0.206 1.856 -0.494 1.00 97.50 89 ASN A O 1
ATOM 705 N N . PRO A 1 90 ? 1.215 0.676 0.806 1.00 98.06 90 PRO A N 1
ATOM 706 C CA . PRO A 1 90 ? 0.193 -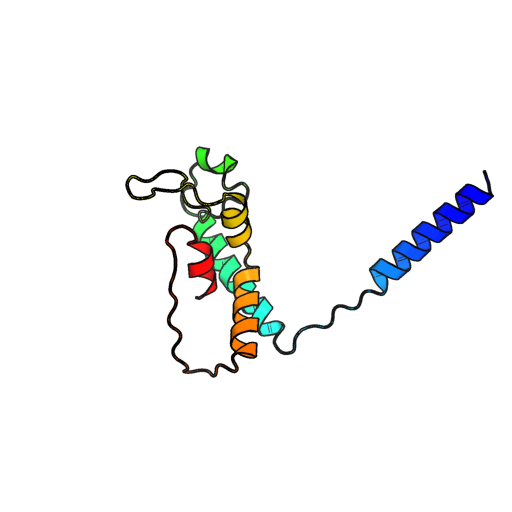0.187 1.402 1.00 98.06 90 PRO A CA 1
ATOM 707 C C . PRO A 1 90 ? -0.955 0.546 2.109 1.00 98.06 90 PRO A C 1
ATOM 709 O O . PRO A 1 90 ? -2.051 -0.002 2.230 1.00 98.06 90 PRO A O 1
ATOM 712 N N . ASP A 1 91 ? -0.752 1.798 2.525 1.00 97.69 91 ASP A N 1
ATOM 713 C CA . ASP A 1 91 ? -1.796 2.630 3.133 1.00 97.69 91 ASP A CA 1
ATOM 714 C C . ASP A 1 91 ? -3.002 2.860 2.206 1.00 97.69 91 ASP A C 1
ATOM 716 O O . ASP A 1 91 ? -4.082 3.218 2.678 1.00 97.69 91 ASP A O 1
ATOM 720 N N . PHE A 1 92 ? -2.878 2.619 0.896 1.00 98.00 92 PHE A N 1
ATOM 721 C CA . PHE A 1 92 ? -4.037 2.620 0.002 1.00 98.00 92 PHE A CA 1
ATOM 722 C C . PHE A 1 92 ? -5.064 1.542 0.370 1.00 98.00 92 PHE A C 1
ATOM 724 O O . PHE A 1 92 ? -6.261 1.813 0.298 1.00 98.00 92 PHE A O 1
ATOM 731 N N . ALA A 1 93 ? -4.643 0.366 0.843 1.00 98.25 93 ALA A N 1
ATOM 732 C CA . ALA A 1 93 ? -5.572 -0.654 1.334 1.00 98.25 93 ALA A CA 1
ATOM 733 C C . ALA A 1 93 ? -6.290 -0.182 2.616 1.00 98.25 93 ALA A C 1
ATOM 735 O O . ALA A 1 93 ? -7.506 -0.323 2.758 1.00 98.25 93 ALA A O 1
ATOM 736 N N . ALA A 1 94 ? -5.567 0.488 3.519 1.00 97.94 94 ALA A N 1
ATOM 737 C CA . ALA A 1 94 ? -6.150 1.139 4.694 1.00 97.94 94 ALA A CA 1
ATOM 738 C C . ALA A 1 94 ? -7.137 2.267 4.330 1.00 97.94 94 ALA A C 1
ATOM 740 O O . ALA A 1 94 ? -8.136 2.479 5.029 1.00 97.94 94 ALA A O 1
ATOM 741 N N . LEU A 1 95 ? -6.871 3.002 3.248 1.00 97.00 95 LEU A N 1
ATOM 742 C CA . LEU A 1 95 ? -7.763 4.033 2.721 1.00 97.00 95 LEU A CA 1
ATOM 743 C C . LEU A 1 95 ? -9.055 3.426 2.161 1.00 97.00 95 LEU A C 1
ATOM 745 O O . LEU A 1 95 ? -10.130 3.956 2.435 1.00 97.00 95 LEU A O 1
ATOM 749 N N . LEU A 1 96 ? -8.978 2.296 1.453 1.00 96.81 96 LEU A N 1
ATOM 750 C CA . LEU A 1 96 ? -10.170 1.599 0.962 1.00 96.81 96 LEU A CA 1
ATOM 751 C C . LEU A 1 96 ? -11.070 1.127 2.105 1.00 96.81 96 LEU A C 1
ATOM 753 O O . LEU A 1 96 ? -12.277 1.340 2.040 1.00 96.81 96 LEU A O 1
ATOM 757 N N . VAL A 1 97 ? -10.501 0.586 3.190 1.00 96.94 97 VAL A N 1
ATOM 758 C CA . VAL A 1 97 ? -11.272 0.237 4.400 1.00 96.94 97 VAL A CA 1
ATOM 759 C C . VAL A 1 97 ? -12.058 1.444 4.904 1.00 96.94 97 VAL A C 1
ATOM 761 O O . VAL A 1 97 ? -13.251 1.335 5.185 1.00 96.94 97 VAL A O 1
ATOM 764 N N . ARG A 1 98 ? -11.416 2.615 4.981 1.00 96.00 98 ARG A N 1
ATOM 765 C CA . ARG A 1 98 ? -12.096 3.850 5.377 1.00 96.00 98 ARG A CA 1
ATOM 766 C C . ARG A 1 98 ? -13.251 4.184 4.433 1.00 96.00 98 ARG A C 1
ATOM 768 O O . ARG A 1 98 ? -14.336 4.483 4.919 1.00 96.00 98 ARG A O 1
ATOM 775 N N . TRP A 1 99 ? -13.038 4.129 3.120 1.00 96.06 99 TRP A N 1
ATOM 776 C CA . TRP A 1 99 ? -14.096 4.417 2.149 1.00 96.06 99 TRP A CA 1
ATOM 777 C C . TRP A 1 99 ? -15.249 3.420 2.219 1.00 96.06 99 TRP A C 1
ATOM 779 O O . TRP A 1 99 ? -16.398 3.832 2.124 1.00 96.06 99 TRP A O 1
ATOM 789 N N . PHE A 1 100 ? -14.986 2.136 2.453 1.00 95.50 100 PHE A N 1
ATOM 790 C CA . PHE A 1 100 ? -16.044 1.140 2.628 1.00 95.50 100 PHE A CA 1
ATOM 791 C C . PHE A 1 100 ? -16.905 1.429 3.863 1.00 95.50 100 PHE A C 1
ATOM 793 O O . PHE A 1 100 ? -18.129 1.329 3.784 1.00 95.50 100 PHE A O 1
ATOM 800 N N . HIS A 1 101 ? -16.292 1.873 4.968 1.00 95.38 101 HIS A N 1
ATOM 801 C CA . HIS A 1 101 ? -17.027 2.353 6.146 1.00 95.38 101 HIS A CA 1
ATOM 802 C C . HIS A 1 101 ? -17.816 3.634 5.860 1.00 95.38 101 HIS A C 1
ATOM 804 O O . HIS A 1 101 ? -18.976 3.728 6.246 1.00 95.38 101 HIS A O 1
ATOM 810 N N . GLU A 1 102 ? -17.232 4.610 5.160 1.00 95.38 102 GLU A N 1
ATOM 811 C CA . GLU A 1 102 ? -17.923 5.856 4.780 1.00 95.38 102 GLU A CA 1
ATOM 812 C C . GLU A 1 102 ? -19.112 5.602 3.832 1.00 95.38 102 GLU A C 1
ATOM 814 O O . GLU A 1 102 ? -20.112 6.318 3.888 1.00 95.38 102 GLU A O 1
ATOM 819 N N . LEU A 1 103 ? -19.035 4.553 3.009 1.00 96.06 103 LEU A N 1
ATOM 820 C CA . LEU A 1 103 ? -20.109 4.087 2.129 1.00 96.06 103 LEU A CA 1
ATOM 821 C C . LEU A 1 103 ? -21.126 3.168 2.830 1.00 96.06 103 LEU A C 1
ATOM 823 O O . LEU A 1 103 ? -22.118 2.797 2.210 1.00 96.06 103 LEU A O 1
ATOM 827 N N . ASN A 1 104 ? -20.925 2.843 4.113 1.00 96.12 104 ASN A N 1
ATOM 828 C CA . ASN A 1 104 ? -21.759 1.927 4.903 1.00 96.12 104 ASN A CA 1
ATOM 829 C C . ASN A 1 104 ? -21.914 0.532 4.273 1.00 96.12 104 ASN A C 1
ATOM 831 O O . ASN A 1 104 ? -22.983 -0.076 4.361 1.00 96.12 104 ASN A O 1
ATOM 835 N N . LEU A 1 105 ? -20.852 0.026 3.640 1.00 95.38 105 LEU A N 1
ATOM 836 C CA . LEU A 1 105 ? -20.864 -1.309 3.051 1.00 95.38 105 LEU A CA 1
ATOM 837 C C . LEU A 1 105 ? -20.902 -2.391 4.133 1.00 95.38 105 LEU A C 1
ATOM 839 O O . LEU A 1 105 ? -20.276 -2.275 5.189 1.00 95.38 105 LEU A O 1
ATOM 843 N N . SER A 1 106 ? -21.616 -3.468 3.839 1.00 93.25 106 SER A N 1
ATOM 844 C CA . SER A 1 106 ? -21.771 -4.643 4.689 1.00 93.25 106 SER A CA 1
ATOM 845 C C . SER A 1 106 ? -21.106 -5.875 4.066 1.00 93.25 106 SER A C 1
ATOM 847 O O . SER A 1 106 ? -21.004 -5.982 2.842 1.00 93.25 106 SER A O 1
ATOM 849 N N . PRO A 1 107 ? -20.661 -6.853 4.878 1.00 92.38 107 PRO A N 1
ATOM 850 C CA . PRO A 1 107 ? -20.208 -8.136 4.355 1.00 92.38 107 PRO A CA 1
ATOM 851 C C . PRO A 1 107 ? -21.274 -8.772 3.452 1.00 92.38 107 PRO A C 1
ATOM 853 O O . PRO A 1 107 ? -22.411 -8.965 3.877 1.00 92.38 107 PRO A O 1
ATOM 856 N N . GLY A 1 108 ? -20.892 -9.111 2.220 1.00 93.88 108 GLY A N 1
ATOM 857 C CA . GLY A 1 108 ? -21.798 -9.642 1.196 1.00 93.88 108 GLY A CA 1
ATOM 858 C C . GLY A 1 108 ? -22.192 -8.631 0.117 1.00 93.88 108 GLY A C 1
ATOM 859 O O . GLY A 1 108 ? -22.685 -9.051 -0.930 1.00 93.88 108 GLY A O 1
ATOM 860 N N . ASP A 1 109 ? -21.924 -7.339 0.317 1.00 96.06 109 ASP A N 1
ATOM 861 C CA . ASP A 1 109 ? -22.108 -6.335 -0.729 1.00 96.06 109 ASP A CA 1
ATOM 862 C C . ASP A 1 109 ? -21.173 -6.602 -1.914 1.00 96.06 109 ASP A C 1
ATOM 864 O O . ASP A 1 109 ? -19.999 -6.950 -1.760 1.00 96.06 109 ASP A O 1
ATOM 868 N N . VAL A 1 110 ? -21.704 -6.428 -3.125 1.00 94.44 110 VAL A N 1
ATOM 869 C CA . VAL A 1 110 ? -20.954 -6.641 -4.364 1.00 94.44 110 VAL A CA 1
ATOM 870 C C . VAL A 1 110 ? -20.291 -5.335 -4.782 1.00 94.44 110 VAL A C 1
ATOM 872 O O . VAL A 1 110 ? -20.965 -4.350 -5.077 1.00 94.44 110 VAL A O 1
ATOM 875 N N . ILE A 1 111 ? -18.961 -5.349 -4.858 1.00 92.31 111 ILE A N 1
ATOM 876 C CA . ILE A 1 111 ? -18.152 -4.209 -5.297 1.00 92.31 111 ILE A CA 1
ATOM 877 C C . ILE A 1 111 ? -17.565 -4.524 -6.674 1.00 92.31 111 ILE A C 1
ATOM 879 O O . ILE A 1 111 ? -16.913 -5.549 -6.864 1.00 92.31 111 ILE A O 1
ATOM 883 N N . ALA A 1 112 ? -17.770 -3.625 -7.637 1.00 93.44 112 ALA A N 1
ATOM 884 C CA . ALA A 1 112 ? -17.103 -3.684 -8.933 1.00 93.44 112 ALA A CA 1
ATOM 885 C C . ALA A 1 112 ? -15.843 -2.807 -8.912 1.00 93.44 112 ALA A C 1
ATOM 887 O O . ALA A 1 112 ? -15.925 -1.600 -8.690 1.00 93.44 112 ALA A O 1
ATOM 888 N N . VAL A 1 113 ? -14.678 -3.404 -9.172 1.00 92.31 113 VAL A N 1
ATOM 889 C CA . VAL A 1 113 ? -13.393 -2.692 -9.222 1.00 92.31 113 VAL A CA 1
ATOM 890 C C . VAL A 1 113 ? -12.996 -2.451 -10.676 1.00 92.31 113 VAL A C 1
ATOM 892 O O . VAL A 1 113 ? -12.545 -3.356 -11.375 1.00 92.31 113 VAL A O 1
ATOM 895 N N . GLY A 1 114 ? -13.143 -1.209 -11.137 1.00 91.94 114 GLY A N 1
ATOM 896 C CA . GLY A 1 114 ? -12.561 -0.758 -12.400 1.00 91.94 114 GLY A CA 1
ATOM 897 C C . GLY A 1 114 ? -11.102 -0.367 -12.188 1.00 91.94 114 GLY A C 1
ATOM 898 O O . GLY A 1 114 ? -10.832 0.632 -11.526 1.00 91.94 114 GLY A O 1
ATOM 899 N N . SER A 1 115 ? -10.161 -1.140 -12.732 1.00 86.50 115 SER A N 1
ATOM 900 C CA . SER A 1 115 ? -8.731 -0.899 -12.522 1.00 86.50 115 SER A CA 1
ATOM 901 C C . SER A 1 115 ? -7.977 -0.603 -13.814 1.00 86.50 115 SER A C 1
ATOM 903 O O . SER A 1 115 ? -8.291 -1.138 -14.876 1.00 86.50 115 SER A O 1
ATOM 905 N N . SER A 1 116 ? -6.961 0.254 -13.713 1.00 84.50 116 SER A N 1
ATOM 906 C CA . SER A 1 116 ? -6.047 0.570 -14.809 1.00 84.50 116 SER A CA 1
ATOM 907 C C . SER A 1 116 ? -4.788 -0.280 -14.700 1.00 84.50 116 SER A C 1
ATOM 909 O O . SER A 1 116 ? -4.134 -0.283 -13.658 1.00 84.50 116 SER A O 1
ATOM 911 N N . GLY A 1 117 ? -4.375 -0.907 -15.806 1.00 82.69 117 GLY A N 1
ATOM 912 C CA . GLY A 1 117 ? -3.106 -1.641 -15.879 1.00 82.69 117 GLY A CA 1
ATOM 913 C C . GLY A 1 117 ? -1.864 -0.773 -15.624 1.00 82.69 117 GLY A C 1
ATOM 914 O O . GLY A 1 117 ? -0.789 -1.304 -15.369 1.00 82.69 117 GLY A O 1
ATOM 915 N N . SER A 1 118 ? -1.998 0.559 -15.643 1.00 83.00 118 SER A N 1
ATOM 916 C CA . SER A 1 118 ? -0.918 1.481 -15.271 1.00 83.00 118 SER A CA 1
ATOM 917 C C . SER A 1 118 ? -0.691 1.583 -13.755 1.00 83.00 118 SER A C 1
ATOM 919 O O . SER A 1 118 ? 0.351 2.102 -13.350 1.00 83.00 118 SER A O 1
ATOM 921 N N . PHE A 1 119 ? -1.645 1.144 -12.927 1.00 89.56 119 PHE A N 1
ATOM 922 C CA . PHE A 1 119 ? -1.593 1.231 -11.462 1.00 89.56 119 PHE A CA 1
ATOM 923 C C . PHE A 1 119 ? -1.900 -0.130 -10.813 1.00 89.56 119 PHE A C 1
ATOM 925 O O . PHE A 1 119 ? -2.856 -0.240 -10.041 1.00 89.56 119 PHE A O 1
ATOM 932 N N . PRO A 1 120 ? -1.096 -1.176 -11.093 1.00 91.50 120 PRO A N 1
ATOM 933 C CA . PRO A 1 120 ? -1.357 -2.527 -10.589 1.00 91.50 120 PRO A CA 1
ATOM 934 C C . PRO A 1 120 ? -1.362 -2.600 -9.055 1.00 91.50 120 PRO A C 1
ATOM 936 O O . PRO A 1 120 ? -2.060 -3.426 -8.472 1.00 91.50 120 PRO A O 1
ATOM 939 N N . SER A 1 121 ? -0.639 -1.705 -8.376 1.00 94.44 121 SER A N 1
ATOM 940 C CA . SER A 1 121 ? -0.654 -1.614 -6.916 1.00 94.44 121 SER A CA 1
ATOM 941 C C . SER A 1 121 ? -2.016 -1.203 -6.348 1.00 94.44 121 SER A C 1
ATOM 943 O O . SER A 1 121 ? -2.395 -1.690 -5.289 1.00 94.44 121 SER A O 1
ATOM 945 N N . LEU A 1 122 ? -2.784 -0.358 -7.047 1.00 94.81 122 LEU A N 1
ATOM 946 C CA . LEU A 1 122 ? -4.137 0.009 -6.615 1.00 94.81 122 LEU A CA 1
ATOM 947 C C . LEU A 1 122 ? -5.131 -1.123 -6.864 1.00 94.81 122 LEU A C 1
ATOM 949 O O . LEU A 1 122 ? -6.088 -1.253 -6.112 1.00 94.81 122 LEU A O 1
ATOM 953 N N . THR A 1 123 ? -4.902 -1.963 -7.878 1.00 94.38 123 THR A N 1
ATOM 954 C CA . THR A 1 123 ? -5.638 -3.227 -8.017 1.00 94.38 123 THR A CA 1
ATOM 955 C C . THR A 1 123 ? -5.359 -4.128 -6.818 1.00 94.38 123 THR A C 1
ATOM 957 O O . THR A 1 123 ? -6.289 -4.629 -6.197 1.00 94.38 123 THR A O 1
ATOM 960 N N . LEU A 1 124 ? -4.085 -4.293 -6.455 1.00 95.75 124 LEU A N 1
ATOM 961 C CA . LEU A 1 124 ? -3.673 -5.124 -5.325 1.00 95.75 124 LEU A CA 1
ATOM 962 C C . LEU A 1 124 ? -4.263 -4.637 -3.996 1.00 95.75 124 LEU A C 1
ATOM 964 O O . LEU A 1 124 ? -4.651 -5.460 -3.180 1.00 95.75 124 LEU A O 1
ATOM 968 N N . ALA A 1 125 ? -4.388 -3.322 -3.802 1.00 97.44 125 ALA A N 1
ATOM 969 C CA . ALA A 1 125 ? -4.995 -2.738 -2.605 1.00 97.44 125 ALA A CA 1
ATOM 970 C C . ALA A 1 125 ? -6.454 -3.174 -2.371 1.00 97.44 125 ALA A C 1
ATOM 972 O O . ALA A 1 125 ? -6.938 -3.064 -1.248 1.00 97.44 125 ALA A O 1
ATOM 973 N N . THR A 1 126 ? -7.155 -3.624 -3.420 1.00 94.88 126 THR A N 1
ATOM 974 C CA . THR A 1 126 ? -8.572 -4.029 -3.360 1.00 94.88 126 THR A CA 1
ATOM 975 C C . THR A 1 126 ? -8.788 -5.494 -2.970 1.00 94.88 126 THR A C 1
ATOM 977 O O . THR A 1 126 ? -9.940 -5.885 -2.784 1.00 94.88 126 THR A O 1
ATOM 980 N N . LEU A 1 127 ? -7.714 -6.290 -2.875 1.00 86.12 127 LEU A N 1
ATOM 981 C CA . LEU A 1 127 ? -7.729 -7.714 -2.512 1.00 86.12 127 LEU A CA 1
ATOM 982 C C . LEU A 1 127 ? -7.541 -7.907 -1.002 1.00 86.12 127 LEU A C 1
ATOM 984 O O . LEU A 1 127 ? -8.209 -8.813 -0.455 1.00 86.12 127 LEU A O 1
#

Secondary structure (DSSP, 8-state):
-HHHHHHHHHHHHHHHHHHHH------TTHHHHHHHHHHHHHHHHHHHTS---GGGGGT-TT--S-S--S--TT--S---HHHHHHTT-THHHHHHHHHHHHTT--TT--------TT-HHHHHTT-

Radius of gyration: 21.08 Å; chains: 1; bounding box: 46×49×55 Å

Foldseek 3Di:
DVVVVVVVVVVVVVVVCVVVVDDDDADPCNVVLVVLLVQLVVVQVVVLPDDQDPVCCVLCVVSSVFQDDQDDPPDPDRPDSVVLNVLLRSSLLSVVVVVCVVVVPDPPDDDDDDDDSNRVSNVSSVD

pLDDT: mean 89.06, std 11.42, range [50.41, 98.5]